Protein AF-A0A932DKI5-F1 (afdb_monomer)

Sequence (90 aa):
MKRATLIAAGLLLSALLVAAWNESRKPRPVVHVPTLSGRPEYCLTCHADVPQISAAHPTGTVGCVSCHGGQPLALDADLAHSTMRGGRNP

Secondary structure (DSSP, 8-state):
-HHHHHHHHHHHHHHHHHHHHHHHTSPPP--B--TTT---B-GGGT-TTPPPSBTTB-TTTS-HHHHH-S-TT--SHHHHHTT-SSTT--

Foldseek 3Di:
DVVVVVVVVVVVVVVVVVVVVVVVPQFDFDWAQAQQVRDTFRPCSPPVPDDAPDPVGGCNHHPPCNPFNADRPDSPPCRRNVRGDPPPDD

pLDDT: mean 92.15, std 9.72, range [41.19, 98.38]

Mean predicted aligned error: 4.98 Å

Radius of gyration: 19.89 Å; Cα contacts (8 Å, |Δi|>4): 99; chains: 1; bounding box: 52×50×22 Å

Structure (mmCIF, N/CA/C/O backbone):
data_AF-A0A932DKI5-F1
#
_entry.id   AF-A0A932DKI5-F1
#
loop_
_atom_site.group_PDB
_atom_site.id
_atom_site.type_symbol
_atom_site.label_atom_id
_atom_site.label_alt_id
_atom_site.label_comp_id
_atom_site.label_asym_id
_atom_si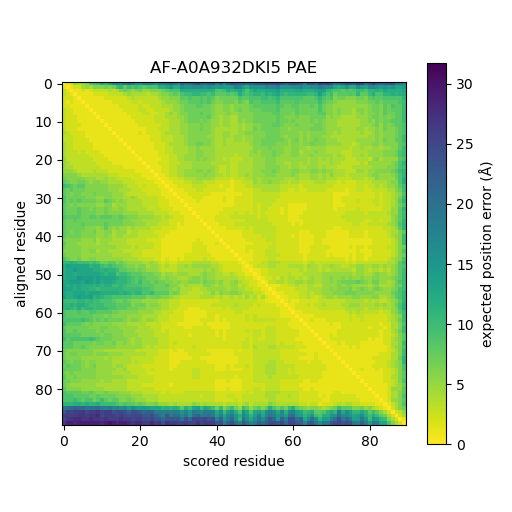te.label_entity_id
_atom_site.label_seq_id
_atom_site.pdbx_PDB_ins_code
_atom_site.Cartn_x
_atom_site.Cartn_y
_atom_site.Cartn_z
_atom_site.occupancy
_atom_site.B_iso_or_equiv
_atom_site.auth_seq_id
_atom_site.auth_comp_id
_atom_site.auth_asym_id
_atom_site.auth_atom_id
_atom_site.pdbx_PDB_model_num
ATOM 1 N N . MET A 1 1 ? 34.442 -34.748 -9.755 1.00 70.94 1 MET A N 1
ATOM 2 C CA . MET A 1 1 ? 33.228 -34.880 -8.913 1.00 70.94 1 MET A CA 1
ATOM 3 C C . MET A 1 1 ? 33.212 -33.886 -7.749 1.00 70.94 1 MET A C 1
ATOM 5 O O . MET A 1 1 ? 32.382 -32.993 -7.786 1.00 70.94 1 MET A O 1
ATOM 9 N N . LYS A 1 2 ? 34.168 -33.921 -6.802 1.00 86.69 2 LYS A N 1
ATOM 10 C CA . LYS A 1 2 ? 34.192 -33.014 -5.625 1.00 86.69 2 LYS A CA 1
ATOM 11 C C . LYS A 1 2 ? 34.221 -31.503 -5.943 1.00 86.69 2 LYS A C 1
ATOM 13 O O . LYS A 1 2 ? 33.616 -30.711 -5.237 1.00 86.69 2 LYS A O 1
ATOM 18 N N . ARG A 1 3 ? 34.910 -31.085 -7.014 1.00 90.62 3 ARG A N 1
ATOM 19 C CA . ARG A 1 3 ? 34.959 -29.665 -7.426 1.00 90.62 3 ARG A CA 1
ATOM 20 C C . ARG A 1 3 ? 33.610 -29.158 -7.947 1.00 90.62 3 ARG A C 1
ATOM 22 O O . ARG A 1 3 ? 33.185 -28.077 -7.572 1.00 90.62 3 ARG A O 1
ATOM 29 N N . ALA A 1 4 ? 32.921 -29.962 -8.755 1.00 94.25 4 ALA A N 1
ATOM 30 C CA . ALA A 1 4 ? 31.611 -29.607 -9.298 1.00 94.25 4 ALA A CA 1
ATOM 31 C C . ALA A 1 4 ? 30.548 -29.501 -8.193 1.00 94.25 4 ALA A C 1
ATOM 33 O O . ALA A 1 4 ? 29.754 -28.568 -8.198 1.00 94.25 4 ALA A O 1
ATOM 34 N N . THR A 1 5 ? 30.586 -30.399 -7.203 1.00 95.44 5 THR A N 1
ATOM 35 C CA . THR A 1 5 ? 29.682 -30.333 -6.045 1.00 95.44 5 THR A CA 1
ATOM 36 C C . THR A 1 5 ? 29.928 -29.092 -5.187 1.00 95.44 5 THR A C 1
ATOM 38 O O . THR A 1 5 ? 28.967 -28.482 -4.736 1.00 95.44 5 THR A O 1
ATOM 41 N N . LEU A 1 6 ? 31.188 -28.674 -5.001 1.00 96.88 6 LEU A N 1
ATOM 42 C CA . LEU A 1 6 ? 31.508 -27.437 -4.275 1.00 96.88 6 LEU A CA 1
ATOM 43 C C . LEU A 1 6 ? 31.012 -26.188 -5.017 1.00 96.88 6 LEU A C 1
ATOM 45 O O . LEU A 1 6 ? 30.457 -25.293 -4.388 1.00 96.88 6 LEU A O 1
ATOM 49 N N . ILE A 1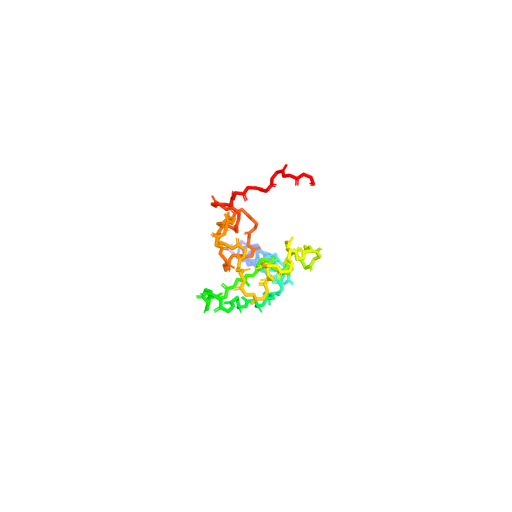 7 ? 31.162 -26.145 -6.345 1.00 97.62 7 ILE A N 1
ATOM 50 C CA . ILE A 1 7 ? 30.656 -25.034 -7.166 1.00 97.62 7 ILE A CA 1
ATOM 51 C C . ILE A 1 7 ? 29.127 -24.966 -7.088 1.00 97.62 7 ILE A C 1
ATOM 53 O O . ILE A 1 7 ? 28.578 -23.899 -6.827 1.00 97.62 7 ILE A O 1
ATOM 57 N N . ALA A 1 8 ? 28.436 -26.097 -7.255 1.00 97.69 8 ALA A N 1
ATOM 58 C CA . ALA A 1 8 ? 26.978 -26.149 -7.174 1.00 97.69 8 ALA A CA 1
ATOM 59 C C . ALA A 1 8 ? 26.458 -25.721 -5.789 1.00 97.69 8 ALA A C 1
ATOM 61 O O . ALA A 1 8 ? 25.520 -24.933 -5.706 1.00 97.69 8 ALA A O 1
ATOM 62 N N . ALA A 1 9 ? 27.098 -26.181 -4.708 1.00 97.56 9 ALA A N 1
ATOM 63 C CA . ALA A 1 9 ? 26.751 -25.772 -3.348 1.00 97.56 9 ALA A CA 1
ATOM 64 C C . ALA A 1 9 ? 26.978 -24.268 -3.121 1.00 97.56 9 ALA A C 1
ATOM 66 O O . ALA A 1 9 ? 26.137 -23.607 -2.518 1.00 97.56 9 ALA A O 1
ATOM 67 N N . GLY A 1 10 ? 28.079 -23.717 -3.644 1.00 98.19 10 GLY A N 1
ATOM 68 C CA . GLY A 1 10 ? 28.361 -22.284 -3.585 1.00 98.19 10 GLY A CA 1
ATOM 69 C C . GLY A 1 10 ? 27.314 -21.440 -4.317 1.00 98.19 10 GLY A C 1
ATOM 70 O O . GLY A 1 10 ? 26.854 -20.442 -3.769 1.00 98.19 10 GLY A O 1
ATOM 71 N N . LEU A 1 11 ? 26.893 -21.862 -5.516 1.00 98.38 11 LEU A N 1
ATOM 72 C CA . LEU A 1 11 ? 25.837 -21.192 -6.289 1.00 98.38 11 LEU A CA 1
ATOM 73 C C . LEU A 1 11 ? 24.469 -21.271 -5.605 1.00 98.38 11 LEU A C 1
ATOM 75 O O . LEU A 1 11 ? 23.719 -20.299 -5.602 1.00 98.38 11 LEU A O 1
ATOM 79 N N . LEU A 1 12 ? 24.140 -22.417 -5.006 1.00 98.19 12 LEU A N 1
ATOM 80 C CA . LEU A 1 12 ? 22.902 -22.555 -4.248 1.00 98.19 12 LEU A CA 1
ATOM 81 C C . LEU A 1 12 ? 22.912 -21.640 -3.016 1.00 98.19 12 LEU A C 1
ATOM 83 O O . LEU A 1 12 ? 21.935 -20.939 -2.766 1.00 98.19 12 LEU A O 1
ATOM 87 N N . LEU A 1 13 ? 24.022 -21.605 -2.272 1.00 98.31 13 LEU A N 1
ATOM 88 C CA . LEU A 1 13 ? 24.156 -20.741 -1.102 1.00 98.31 13 LEU A CA 1
ATOM 89 C C . LEU A 1 13 ? 24.052 -19.260 -1.482 1.00 98.31 13 LEU A C 1
ATOM 91 O O . LEU A 1 13 ? 23.341 -18.514 -0.814 1.00 98.31 13 LEU A O 1
ATOM 95 N N . SER A 1 14 ? 24.715 -18.829 -2.559 1.00 98.25 14 SER A N 1
ATOM 96 C CA . SER A 1 14 ? 24.623 -17.439 -3.010 1.00 98.25 14 SER A CA 1
ATOM 97 C C . SER A 1 14 ? 23.202 -17.073 -3.444 1.00 98.25 14 SER A C 1
ATOM 99 O O . SER A 1 14 ? 22.714 -16.014 -3.055 1.00 98.25 14 SER A O 1
ATOM 101 N N . ALA A 1 15 ? 22.500 -17.958 -4.158 1.00 98.38 15 ALA A N 1
ATOM 102 C CA . ALA A 1 15 ? 21.101 -17.751 -4.526 1.00 98.38 15 ALA A CA 1
ATOM 103 C C . ALA A 1 15 ? 20.189 -17.612 -3.293 1.00 98.38 15 ALA A C 1
ATOM 105 O O . ALA A 1 15 ? 19.351 -16.712 -3.248 1.00 98.38 15 ALA A O 1
ATOM 106 N N . LEU A 1 16 ? 20.385 -18.449 -2.268 1.00 98.38 16 LEU A N 1
ATOM 107 C CA . LEU A 1 16 ? 19.634 -18.362 -1.011 1.00 98.38 16 LEU A CA 1
ATOM 108 C C . LEU A 1 16 ? 19.919 -17.060 -0.255 1.00 98.38 16 LEU A C 1
ATOM 110 O O . LEU A 1 16 ? 18.988 -16.443 0.258 1.00 98.38 16 LEU A O 1
ATOM 114 N N . LEU A 1 17 ? 21.176 -16.610 -0.214 1.00 98.31 17 LEU A N 1
ATOM 115 C CA . LEU A 1 17 ? 21.543 -15.339 0.416 1.00 98.31 17 LEU A CA 1
ATOM 116 C C . LEU A 1 17 ? 20.919 -14.142 -0.311 1.00 98.31 17 LEU A C 1
ATOM 118 O O . LEU A 1 17 ? 20.406 -13.238 0.345 1.00 98.31 17 LEU A O 1
ATOM 122 N N . VAL A 1 18 ? 20.907 -14.147 -1.648 1.00 98.06 18 VAL A N 1
ATOM 123 C CA . VAL A 1 18 ? 20.241 -13.106 -2.449 1.00 98.06 18 VAL A CA 1
ATOM 124 C C . VAL A 1 18 ? 18.731 -13.111 -2.203 1.00 98.06 18 VAL A C 1
ATOM 126 O O . VAL A 1 18 ? 18.141 -12.050 -2.004 1.00 98.06 18 VAL A O 1
ATOM 129 N N . ALA A 1 19 ? 18.102 -14.286 -2.159 1.00 96.75 19 ALA A N 1
ATOM 130 C CA . ALA A 1 19 ? 16.678 -14.401 -1.858 1.00 96.75 19 ALA A CA 1
ATOM 131 C C . ALA A 1 19 ? 16.350 -13.889 -0.445 1.00 96.75 19 ALA A C 1
ATOM 133 O O . ALA A 1 19 ? 15.428 -13.092 -0.283 1.00 96.75 19 ALA A O 1
ATOM 134 N N . ALA A 1 20 ? 17.137 -14.277 0.563 1.00 97.00 20 ALA A N 1
ATOM 135 C CA . ALA A 1 20 ? 16.970 -13.815 1.939 1.00 97.00 20 ALA A CA 1
ATOM 136 C C . ALA A 1 20 ? 17.160 -12.296 2.062 1.00 97.00 20 ALA A C 1
ATOM 138 O O . ALA A 1 20 ? 16.385 -11.619 2.737 1.00 97.00 20 ALA A O 1
ATOM 139 N N . TRP A 1 21 ? 18.156 -11.745 1.366 1.00 96.88 21 TRP A N 1
ATOM 140 C CA . TRP A 1 21 ? 18.385 -10.305 1.301 1.00 96.88 21 TRP A CA 1
ATOM 141 C C . TRP A 1 21 ? 17.196 -9.566 0.683 1.00 96.88 21 TRP A C 1
ATOM 143 O O . TRP A 1 21 ? 16.728 -8.579 1.250 1.00 96.88 21 TRP A O 1
ATOM 153 N N . ASN A 1 22 ? 16.661 -10.060 -0.435 1.00 93.75 22 ASN A N 1
ATOM 154 C CA . ASN A 1 22 ? 15.487 -9.467 -1.073 1.00 93.75 22 ASN A CA 1
ATOM 155 C C . ASN A 1 22 ? 14.245 -9.537 -0.176 1.00 93.75 22 ASN A C 1
ATOM 157 O O . ASN A 1 22 ? 13.529 -8.545 -0.063 1.00 93.75 22 ASN A O 1
ATOM 161 N N . GLU A 1 23 ? 14.012 -10.664 0.501 1.00 92.31 23 GLU A N 1
ATOM 162 C CA . GLU A 1 23 ? 12.901 -10.806 1.448 1.00 92.31 23 GLU A CA 1
ATOM 163 C C . GLU A 1 23 ? 13.028 -9.815 2.611 1.00 92.31 23 GLU A C 1
ATOM 165 O O . GLU A 1 23 ? 12.060 -9.150 2.968 1.00 92.31 23 GLU A O 1
ATOM 170 N N . SER A 1 24 ? 14.242 -9.645 3.149 1.00 93.81 24 SER A N 1
ATOM 171 C CA . SER A 1 24 ? 14.508 -8.746 4.280 1.00 93.81 24 SER A CA 1
ATOM 172 C C . SER A 1 24 ? 14.251 -7.265 3.977 1.00 93.81 24 SER A C 1
ATOM 174 O O . SER A 1 24 ? 14.079 -6.468 4.897 1.00 93.81 24 SER A O 1
ATOM 176 N N . ARG A 1 25 ? 14.217 -6.893 2.692 1.00 92.06 25 ARG A N 1
ATOM 177 C CA . ARG A 1 25 ? 13.942 -5.529 2.225 1.00 92.06 25 ARG A CA 1
ATOM 178 C C . ARG A 1 25 ? 12.466 -5.259 1.953 1.00 92.06 25 ARG A C 1
ATOM 180 O O . ARG A 1 25 ? 12.122 -4.110 1.678 1.00 92.06 25 ARG A O 1
ATOM 187 N N . LYS A 1 26 ? 11.599 -6.277 1.983 1.00 91.06 26 LYS A N 1
ATOM 188 C CA . LYS A 1 26 ? 10.168 -6.064 1.755 1.00 91.06 26 LYS A CA 1
ATOM 189 C C . LYS A 1 26 ? 9.580 -5.193 2.868 1.00 91.06 26 LYS A C 1
ATOM 191 O O . LYS A 1 26 ? 9.939 -5.366 4.036 1.00 91.06 26 LYS A O 1
ATOM 196 N N . PRO A 1 27 ? 8.676 -4.260 2.533 1.00 94.12 27 PRO A N 1
ATOM 197 C CA . PRO A 1 27 ? 8.080 -3.398 3.534 1.00 94.12 27 PRO A CA 1
ATOM 198 C C . PRO A 1 27 ? 7.197 -4.215 4.482 1.00 94.12 27 PRO A C 1
ATOM 200 O O . PRO A 1 27 ? 6.577 -5.207 4.095 1.00 94.12 27 PRO A O 1
ATOM 203 N N . ARG A 1 28 ? 7.135 -3.797 5.748 1.00 95.00 28 ARG A N 1
ATOM 204 C CA . ARG A 1 28 ? 6.228 -4.415 6.719 1.00 95.00 28 ARG A CA 1
ATOM 205 C C . ARG A 1 28 ? 4.811 -3.890 6.470 1.00 95.00 28 ARG A C 1
ATOM 207 O O . ARG A 1 28 ? 4.656 -2.672 6.426 1.00 95.00 28 ARG A O 1
ATOM 214 N N . PRO A 1 29 ? 3.795 -4.762 6.345 1.00 96.62 29 PRO A N 1
ATOM 215 C CA . PRO A 1 29 ? 2.436 -4.312 6.089 1.00 96.62 29 PRO A CA 1
ATOM 216 C C . PRO A 1 29 ? 1.930 -3.380 7.194 1.00 96.62 29 PRO A C 1
ATOM 218 O O . PRO A 1 29 ? 1.966 -3.732 8.377 1.00 96.62 29 PRO A O 1
ATOM 221 N N . VAL A 1 30 ? 1.410 -2.222 6.797 1.00 96.38 30 VAL A N 1
ATOM 222 C CA . VAL A 1 30 ? 0.569 -1.375 7.646 1.00 96.38 30 VAL A CA 1
ATOM 223 C C . VAL A 1 30 ? -0.873 -1.797 7.402 1.00 96.38 30 VAL A C 1
ATOM 225 O O . VAL A 1 30 ? -1.428 -1.553 6.332 1.00 96.38 30 VAL A O 1
ATOM 228 N N . VAL A 1 31 ? -1.460 -2.482 8.383 1.00 96.88 31 VAL A N 1
ATOM 229 C CA . VAL A 1 31 ? -2.831 -2.987 8.282 1.00 96.88 31 VAL A CA 1
ATOM 230 C C . VAL A 1 31 ? -3.804 -1.841 8.522 1.00 96.88 31 VAL A C 1
ATOM 232 O O . VAL A 1 31 ? -3.896 -1.322 9.633 1.00 96.88 31 VAL A O 1
ATOM 235 N N . HIS A 1 32 ? -4.562 -1.486 7.490 1.00 94.94 32 HIS A N 1
ATOM 236 C CA . HIS A 1 32 ? -5.666 -0.540 7.579 1.00 94.94 32 HIS A CA 1
ATOM 237 C C . HIS A 1 32 ? -6.989 -1.265 7.351 1.00 94.94 32 HIS A C 1
ATOM 239 O O . HIS A 1 32 ? -7.107 -2.013 6.385 1.00 94.94 32 HIS A O 1
ATOM 245 N N . VAL A 1 33 ? -7.985 -1.074 8.220 1.00 97.56 33 VAL A N 1
ATOM 246 C CA . VAL A 1 33 ? -9.302 -1.725 8.089 1.00 97.56 33 VAL A CA 1
ATOM 247 C C . VAL A 1 33 ? -10.391 -0.651 8.044 1.00 97.56 33 VAL A C 1
ATOM 249 O O . VAL A 1 33 ? -10.854 -0.210 9.098 1.00 97.56 33 VAL A O 1
ATOM 252 N N . PRO A 1 34 ? -10.810 -0.211 6.845 1.00 95.75 34 PRO A N 1
ATOM 253 C CA . PRO A 1 34 ? -11.872 0.773 6.696 1.00 95.75 34 PRO A CA 1
ATOM 254 C C . PRO A 1 34 ? -13.192 0.257 7.270 1.00 95.75 34 PRO A C 1
ATOM 256 O O . PRO A 1 34 ? -13.615 -0.861 6.966 1.00 95.75 34 PRO A O 1
ATOM 259 N N . THR A 1 35 ? -13.880 1.079 8.066 1.00 96.94 35 THR A N 1
ATOM 260 C CA . THR A 1 35 ? -15.121 0.664 8.746 1.00 96.94 35 THR A CA 1
ATOM 261 C C . THR A 1 35 ? -16.221 0.221 7.776 1.00 96.94 35 THR A C 1
ATOM 263 O O . THR A 1 35 ? -16.961 -0.705 8.089 1.00 96.94 35 THR A O 1
ATOM 266 N N . LEU A 1 36 ? -16.334 0.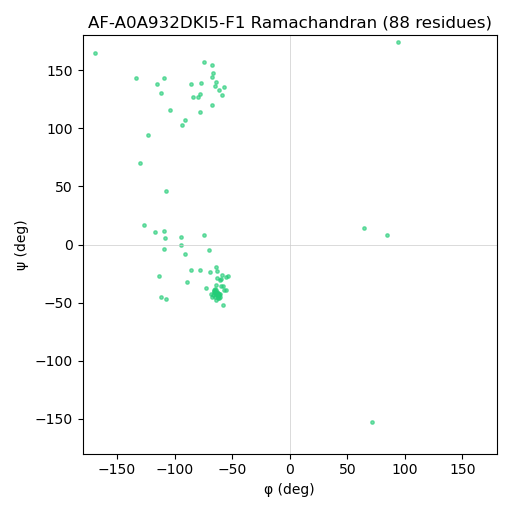854 6.600 1.00 94.88 36 LEU A N 1
ATOM 267 C CA . LEU A 1 36 ? -17.395 0.550 5.635 1.00 94.88 36 LEU A CA 1
ATOM 268 C C . LEU A 1 36 ? -17.185 -0.802 4.938 1.00 94.88 36 LEU A C 1
ATOM 270 O O . LEU A 1 36 ? -18.155 -1.505 4.670 1.00 94.88 36 LEU A O 1
ATOM 274 N N . SER A 1 37 ? -15.937 -1.164 4.624 1.00 95.88 37 SER A N 1
ATOM 275 C CA . SER A 1 37 ? -15.639 -2.426 3.939 1.00 95.88 37 SER A CA 1
ATOM 276 C C . SER A 1 37 ? -15.418 -3.582 4.913 1.00 95.88 37 SER A C 1
ATOM 278 O O . SER A 1 37 ? -15.701 -4.727 4.564 1.00 95.88 37 SER A O 1
ATOM 280 N N . GLY A 1 38 ? -14.877 -3.308 6.106 1.00 97.25 38 GLY A N 1
ATOM 281 C CA . GLY A 1 38 ? 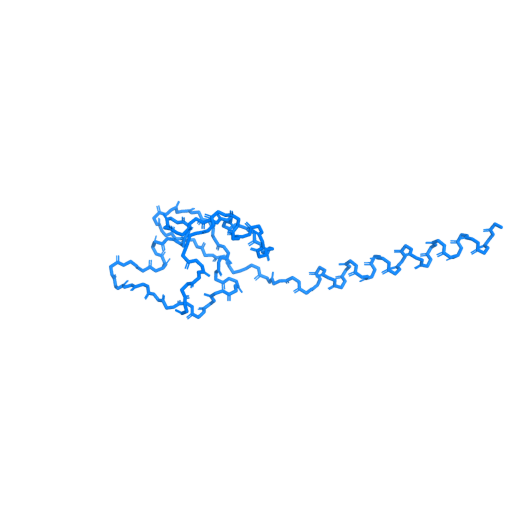-14.473 -4.323 7.081 1.00 97.25 38 GLY A CA 1
ATOM 282 C C . GLY A 1 38 ? -13.335 -5.230 6.596 1.00 97.25 38 GLY A C 1
ATOM 283 O O . GLY A 1 38 ? -13.109 -6.293 7.173 1.00 97.25 38 GLY A O 1
ATOM 284 N N . ARG A 1 39 ? -12.635 -4.855 5.517 1.00 97.31 39 ARG A N 1
ATOM 285 C CA . ARG A 1 39 ? -11.585 -5.668 4.884 1.00 97.31 39 ARG A CA 1
ATOM 286 C C . ARG A 1 39 ? -10.230 -4.972 4.999 1.00 97.31 39 ARG A C 1
ATOM 288 O O . ARG A 1 39 ? -10.178 -3.763 4.795 1.00 97.31 39 ARG A O 1
ATOM 295 N N . PRO A 1 40 ? -9.145 -5.706 5.300 1.00 97.75 40 PRO A N 1
ATOM 296 C CA . PRO A 1 40 ? -7.819 -5.116 5.392 1.00 97.75 40 PRO A CA 1
ATOM 297 C C . PRO A 1 40 ? -7.310 -4.629 4.032 1.00 97.75 40 PRO A C 1
ATOM 299 O O . PRO A 1 40 ? -7.526 -5.275 3.006 1.00 97.75 40 PRO A O 1
ATOM 302 N N . GLU A 1 41 ? -6.588 -3.515 4.060 1.00 97.62 41 GLU A N 1
ATOM 303 C CA . GLU A 1 41 ? -5.857 -2.922 2.944 1.00 97.62 41 GLU A CA 1
ATOM 304 C C . GLU A 1 41 ? -4.444 -2.541 3.414 1.00 97.62 41 GLU A C 1
ATOM 306 O O . GLU A 1 41 ? -4.255 -2.100 4.551 1.00 97.62 41 GLU A O 1
ATOM 311 N N . TYR A 1 42 ? -3.446 -2.701 2.542 1.00 97.56 42 TYR A N 1
ATOM 312 C CA . TYR A 1 42 ? -2.035 -2.397 2.816 1.00 97.56 42 TYR A CA 1
ATOM 313 C C . TYR A 1 42 ? -1.528 -1.165 2.067 1.00 97.56 42 TYR A C 1
ATOM 315 O O . TYR A 1 42 ? -0.328 -0.903 2.065 1.00 97.56 42 TYR A O 1
ATOM 323 N N . CYS A 1 43 ? -2.419 -0.375 1.465 1.00 95.19 43 CYS A N 1
ATOM 324 C CA . CYS A 1 43 ? -2.068 0.801 0.665 1.00 95.19 43 CYS A CA 1
ATOM 325 C C . CYS A 1 43 ? -1.199 1.804 1.449 1.00 95.19 43 CYS A C 1
ATOM 327 O O . CYS A 1 43 ? -0.213 2.325 0.927 1.00 95.19 43 CYS A O 1
ATOM 329 N N . LEU A 1 44 ? -1.500 1.998 2.739 1.00 94.81 44 LEU A N 1
ATOM 330 C CA . LEU A 1 44 ? -0.758 2.898 3.633 1.00 94.81 44 LEU A CA 1
ATOM 331 C C . LEU A 1 44 ? 0.652 2.397 3.991 1.00 94.81 44 LEU A C 1
ATOM 333 O O . LEU A 1 44 ? 1.409 3.123 4.626 1.00 94.81 44 LEU A O 1
ATOM 337 N N . THR A 1 45 ? 1.035 1.192 3.558 1.00 96.69 45 THR A N 1
ATOM 338 C CA . THR A 1 45 ? 2.414 0.695 3.688 1.00 96.69 45 THR A CA 1
ATOM 339 C C . THR A 1 45 ? 3.394 1.544 2.877 1.00 96.69 45 THR A C 1
ATOM 341 O O . THR A 1 45 ? 4.524 1.755 3.310 1.00 96.69 45 THR A O 1
ATOM 344 N N . CYS A 1 46 ? 2.963 2.045 1.714 1.00 94.88 46 CYS A N 1
ATOM 345 C CA . CYS A 1 46 ? 3.764 2.920 0.852 1.00 94.88 46 CYS A CA 1
ATOM 346 C C . CYS A 1 46 ? 3.191 4.342 0.758 1.00 94.88 46 CYS A C 1
ATOM 348 O O . CYS A 1 46 ? 3.942 5.287 0.546 1.00 94.88 46 CYS A O 1
ATOM 350 N N . HIS A 1 47 ? 1.878 4.507 0.942 1.00 93.50 47 HIS A N 1
ATOM 351 C CA . HIS A 1 47 ? 1.162 5.776 0.785 1.00 93.50 47 HIS A CA 1
ATOM 352 C C . HIS A 1 47 ? 0.731 6.385 2.128 1.00 93.50 47 HIS A C 1
ATOM 354 O O . HIS A 1 47 ? -0.414 6.804 2.286 1.00 93.50 47 HIS A O 1
ATOM 360 N N . ALA A 1 48 ? 1.635 6.416 3.110 1.00 91.00 48 ALA A N 1
ATOM 361 C CA . ALA A 1 48 ? 1.339 6.920 4.456 1.00 91.00 48 ALA A CA 1
ATOM 362 C C . ALA A 1 48 ? 0.973 8.417 4.481 1.00 91.00 48 ALA A C 1
ATOM 364 O O . ALA A 1 48 ? 0.186 8.840 5.325 1.00 91.00 48 ALA A O 1
ATOM 365 N N . ASP A 1 49 ? 1.499 9.191 3.529 1.00 89.50 49 ASP A N 1
ATOM 366 C CA . ASP A 1 49 ? 1.330 10.647 3.466 1.00 89.50 49 ASP A CA 1
ATOM 367 C C . ASP A 1 49 ? 0.163 11.092 2.570 1.00 89.50 49 ASP A C 1
ATOM 369 O O . ASP A 1 49 ? -0.012 12.286 2.324 1.00 89.50 49 ASP A O 1
ATOM 373 N N . VAL A 1 50 ? -0.643 10.155 2.052 1.00 87.25 50 VAL A N 1
ATOM 374 C CA . VAL A 1 50 ? -1.814 10.522 1.246 1.00 87.25 50 VAL A CA 1
ATOM 375 C C . VAL A 1 50 ? -2.842 11.208 2.150 1.00 87.25 50 VAL A C 1
ATOM 377 O O . VAL A 1 50 ? -3.316 10.598 3.115 1.00 87.25 50 VAL A O 1
ATOM 380 N N . PRO A 1 51 ? -3.215 12.467 1.856 1.00 84.56 51 PRO A N 1
ATOM 381 C CA . PRO A 1 51 ? -4.156 13.194 2.685 1.00 84.56 51 PRO A CA 1
ATOM 382 C C . PRO A 1 51 ? -5.546 12.564 2.608 1.00 84.56 51 PRO A C 1
ATOM 384 O O . PRO A 1 51 ? -5.939 11.945 1.616 1.00 84.56 51 PRO A O 1
ATOM 387 N N . GLN A 1 52 ? -6.330 12.777 3.661 1.00 85.31 52 GLN A N 1
ATOM 388 C CA . GLN A 1 52 ? -7.748 12.454 3.634 1.00 85.31 52 GLN A CA 1
ATOM 389 C C . GLN A 1 52 ? -8.439 13.188 2.476 1.00 85.31 52 GLN A C 1
ATOM 391 O O . GLN A 1 52 ? -8.248 14.386 2.289 1.00 85.31 52 GLN A O 1
ATOM 396 N N . ILE A 1 53 ? -9.300 12.469 1.750 1.00 82.50 53 ILE A N 1
ATOM 397 C CA . ILE A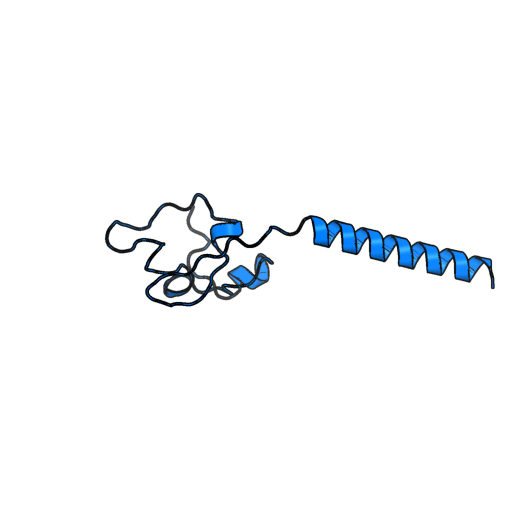 1 53 ? -10.032 12.988 0.586 1.00 82.50 53 ILE A CA 1
ATOM 398 C C . ILE A 1 53 ? -10.878 14.211 0.969 1.00 82.50 53 ILE A C 1
ATOM 400 O O . ILE A 1 53 ? -10.849 15.242 0.307 1.00 82.50 53 ILE A O 1
ATOM 404 N N . SER A 1 54 ? -11.691 14.068 2.020 1.00 87.88 54 SER A N 1
ATOM 405 C CA . SER A 1 54 ? -12.554 15.122 2.570 1.00 87.88 54 SER A CA 1
ATOM 406 C C . SER A 1 54 ? -13.128 14.689 3.918 1.00 87.88 54 SER A C 1
ATOM 408 O O . SER A 1 54 ? -13.166 13.493 4.212 1.00 87.88 54 SER A O 1
ATOM 410 N N . ALA A 1 55 ? -13.668 15.626 4.703 1.00 89.62 55 ALA A N 1
ATOM 411 C CA . ALA A 1 55 ? -14.384 15.316 5.947 1.00 89.62 55 ALA A CA 1
ATOM 412 C C . ALA A 1 55 ? -15.556 14.330 5.749 1.00 89.62 55 ALA A C 1
ATOM 414 O O . ALA A 1 55 ? -15.866 13.562 6.652 1.00 89.62 55 ALA A O 1
ATOM 415 N N . ALA A 1 56 ? -16.167 14.314 4.558 1.00 88.19 56 ALA A N 1
ATOM 416 C CA . ALA A 1 56 ? -17.251 13.395 4.210 1.00 88.19 56 ALA A CA 1
ATOM 417 C C . ALA A 1 56 ? -16.772 11.968 3.874 1.00 88.19 56 ALA A C 1
ATOM 419 O O . ALA A 1 56 ? -17.551 11.026 3.972 1.00 88.19 56 ALA A O 1
ATOM 420 N N . HIS A 1 57 ? -15.501 11.795 3.496 1.00 89.12 57 HIS A N 1
ATOM 421 C CA . HIS A 1 57 ? -14.913 10.501 3.132 1.00 89.12 57 HIS A CA 1
ATOM 422 C C . HIS A 1 57 ? -13.591 10.284 3.885 1.00 89.12 57 HIS A C 1
ATOM 424 O O . HIS A 1 57 ? -12.513 10.360 3.285 1.00 89.12 57 HIS A O 1
ATOM 430 N N . PRO A 1 58 ? -13.641 10.065 5.211 1.00 91.81 58 PRO A N 1
ATOM 431 C CA . PRO A 1 58 ? -12.447 9.755 5.982 1.00 91.81 58 PRO A CA 1
ATOM 432 C C . PRO A 1 58 ? -11.863 8.412 5.548 1.00 91.81 58 PRO A C 1
ATOM 434 O O . PRO A 1 58 ? -12.592 7.429 5.408 1.00 91.81 58 PRO A O 1
ATOM 437 N N . THR A 1 59 ? -10.540 8.355 5.390 1.00 88.44 59 THR A N 1
ATOM 438 C CA . THR A 1 59 ? -9.804 7.140 4.991 1.00 88.44 59 THR A CA 1
ATOM 439 C C . THR A 1 59 ? -10.008 5.996 5.985 1.00 88.44 59 THR A C 1
ATOM 441 O O . THR A 1 59 ? -10.045 4.835 5.592 1.00 88.44 59 THR A O 1
ATOM 444 N N . GLY A 1 60 ? -10.231 6.309 7.268 1.00 91.50 60 GLY A N 1
ATOM 445 C CA . GLY A 1 60 ? -10.618 5.346 8.309 1.00 91.50 60 GLY A CA 1
ATOM 446 C C . GLY A 1 60 ? -11.966 4.656 8.091 1.00 91.50 60 GLY A C 1
ATOM 447 O O . GLY A 1 60 ? -12.185 3.561 8.602 1.00 91.50 60 GLY A O 1
ATOM 448 N N . THR A 1 61 ? -12.867 5.256 7.317 1.00 94.62 61 THR A N 1
ATOM 449 C CA . THR A 1 61 ? -14.201 4.703 7.054 1.00 94.62 61 THR A CA 1
ATOM 450 C C . THR A 1 61 ? -14.306 4.175 5.632 1.00 94.62 61 THR A C 1
ATOM 452 O O . THR A 1 61 ? -14.779 3.057 5.441 1.00 94.62 61 THR A O 1
ATOM 455 N N . VAL A 1 62 ? -13.845 4.947 4.646 1.00 93.50 62 VAL A N 1
ATOM 456 C CA . VAL A 1 62 ? -13.903 4.608 3.220 1.00 93.50 62 VAL A CA 1
ATOM 457 C C . VAL A 1 62 ? -12.518 4.172 2.746 1.00 93.50 62 VAL A C 1
ATOM 459 O O . VAL A 1 62 ? -11.576 4.960 2.762 1.00 93.50 62 VAL A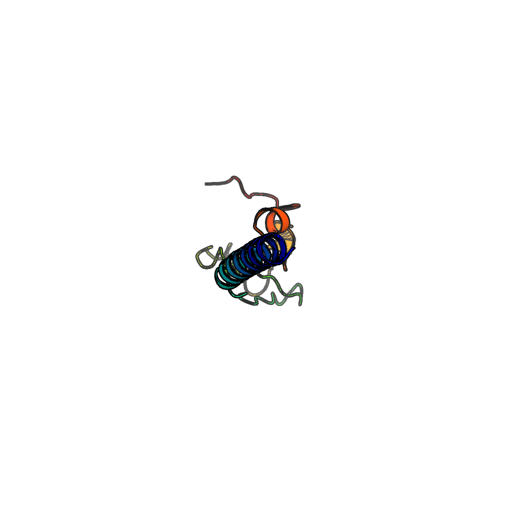 O 1
ATOM 462 N N . GLY A 1 63 ? -12.405 2.907 2.334 1.00 92.81 63 GLY A N 1
ATOM 463 C CA . GLY A 1 63 ? -11.149 2.304 1.881 1.00 92.81 63 GLY A CA 1
ATOM 464 C C . GLY A 1 63 ? -10.702 2.759 0.499 1.00 92.81 63 GLY A C 1
ATOM 465 O O . GLY A 1 63 ? -11.525 3.136 -0.339 1.00 92.81 63 GLY A O 1
ATOM 466 N N . CYS A 1 64 ? -9.402 2.649 0.233 1.00 93.38 64 CYS A N 1
ATOM 467 C CA . CYS A 1 64 ? -8.775 3.035 -1.027 1.00 93.38 64 CYS A CA 1
ATOM 468 C C . CYS A 1 64 ? -9.354 2.223 -2.194 1.00 93.38 64 CYS A C 1
ATOM 470 O O . CYS A 1 64 ? -9.733 2.781 -3.228 1.00 93.38 64 CYS A O 1
ATOM 472 N N . VAL A 1 65 ? -9.488 0.905 -2.006 1.00 95.25 65 VAL A N 1
ATOM 473 C CA . VAL A 1 65 ? -9.883 -0.036 -3.067 1.00 95.25 65 VAL A CA 1
ATOM 474 C C . VAL A 1 65 ? -11.339 0.149 -3.491 1.00 95.25 65 VAL A C 1
ATOM 476 O O . VAL A 1 65 ? -11.684 -0.147 -4.634 1.00 95.25 65 VAL A O 1
ATOM 479 N N . SER A 1 66 ? -12.184 0.712 -2.623 1.00 93.06 66 SER A N 1
ATOM 480 C CA . SER A 1 66 ? -13.605 0.952 -2.925 1.00 93.06 66 SER A CA 1
ATOM 481 C C . SER A 1 66 ? -13.802 1.892 -4.120 1.00 93.06 66 SER A C 1
ATOM 483 O O . SER A 1 66 ? -14.771 1.745 -4.861 1.00 93.06 66 SER A O 1
ATOM 485 N N . CYS A 1 67 ? -12.864 2.820 -4.334 1.00 91.44 67 CYS A N 1
ATOM 486 C CA . CYS A 1 67 ? -12.891 3.764 -5.454 1.00 91.44 67 CYS A CA 1
ATOM 487 C C . CYS A 1 67 ? -11.771 3.483 -6.461 1.00 91.44 67 CYS A C 1
ATOM 489 O O . CYS A 1 67 ? -11.997 3.472 -7.673 1.00 91.44 67 CYS A O 1
ATOM 491 N N . HIS A 1 68 ? -10.558 3.243 -5.963 1.00 92.56 68 HIS A N 1
ATOM 492 C CA . HIS A 1 68 ? -9.384 3.100 -6.809 1.00 92.56 68 HIS A CA 1
ATOM 493 C C . HIS A 1 68 ? -9.204 1.677 -7.334 1.00 92.56 68 HIS A C 1
ATOM 495 O O . HIS A 1 68 ? -8.600 1.524 -8.381 1.00 92.56 68 HIS A O 1
ATOM 501 N N . GLY A 1 69 ? -9.758 0.635 -6.715 1.00 94.62 69 GLY A N 1
ATOM 502 C CA .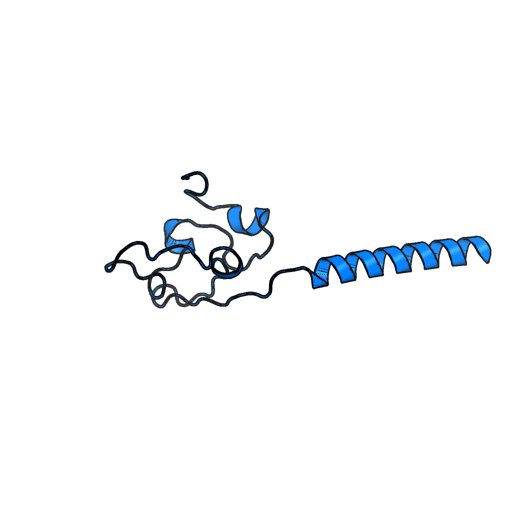 GLY A 1 69 ? -9.420 -0.747 -7.073 1.00 94.62 69 GLY A CA 1
ATOM 503 C C . GLY A 1 69 ? -8.002 -1.125 -6.625 1.00 94.62 69 GLY A C 1
ATOM 504 O O . GLY A 1 69 ? -7.492 -0.568 -5.656 1.00 94.62 69 GLY A O 1
ATOM 505 N N . GLY A 1 70 ? -7.368 -2.068 -7.321 1.00 95.62 70 GLY A N 1
ATOM 506 C CA . GLY A 1 70 ? -6.078 -2.641 -6.927 1.00 95.62 70 GLY A CA 1
ATOM 507 C C . GLY A 1 70 ? -6.211 -3.928 -6.106 1.00 95.62 70 GLY A C 1
ATOM 508 O O . GLY A 1 70 ? -7.313 -4.359 -5.759 1.00 95.62 70 GLY A O 1
ATOM 509 N N . GLN A 1 71 ? -5.076 -4.570 -5.820 1.00 97.50 71 GLN A N 1
ATOM 510 C CA . GLN A 1 71 ? -5.012 -5.747 -4.949 1.00 97.50 71 GLN A CA 1
ATOM 511 C C . GLN A 1 71 ? -4.698 -5.301 -3.508 1.00 97.50 71 GLN A C 1
ATOM 513 O O . GLN A 1 71 ? -3.535 -5.015 -3.219 1.00 97.50 71 GLN A O 1
ATOM 518 N N . PRO A 1 72 ? -5.685 -5.261 -2.587 1.00 96.81 72 PRO A N 1
ATOM 519 C CA . PRO A 1 72 ? -5.539 -4.644 -1.262 1.00 96.81 72 PRO A CA 1
ATOM 520 C C . PRO A 1 72 ? -4.424 -5.227 -0.393 1.00 96.81 72 PRO A C 1
ATOM 522 O O . PRO A 1 72 ? -3.931 -4.534 0.490 1.00 96.81 72 PRO A O 1
ATOM 525 N N . LEU A 1 73 ? -4.052 -6.492 -0.604 1.00 97.81 73 LEU A N 1
ATOM 526 C CA . LEU A 1 73 ? -3.106 -7.213 0.255 1.00 97.81 73 LEU A CA 1
ATOM 527 C C . LEU A 1 73 ? -1.739 -7.448 -0.396 1.00 97.81 73 LEU A C 1
ATOM 529 O O . LEU A 1 73 ? -0.899 -8.145 0.173 1.00 97.81 73 LEU A O 1
ATOM 533 N N . ALA A 1 74 ? -1.510 -6.898 -1.588 1.00 97.06 74 ALA A N 1
ATOM 534 C CA . ALA A 1 74 ? -0.226 -7.006 -2.262 1.00 97.06 74 ALA A CA 1
ATOM 535 C C . ALA A 1 74 ? 0.734 -5.907 -1.796 1.00 97.06 74 ALA A C 1
ATOM 537 O O . ALA A 1 74 ? 0.353 -4.749 -1.655 1.00 97.06 74 ALA A O 1
ATOM 538 N N . LEU A 1 75 ? 1.994 -6.291 -1.591 1.00 95.38 75 LEU A N 1
ATOM 539 C CA . LEU A 1 75 ? 3.116 -5.375 -1.345 1.00 95.38 75 LEU A CA 1
ATOM 540 C C . LEU A 1 75 ? 4.086 -5.300 -2.530 1.00 95.38 75 LEU A C 1
ATOM 542 O O . LEU A 1 75 ? 5.039 -4.527 -2.509 1.00 95.38 75 LEU A O 1
ATOM 546 N N . ASP A 1 76 ? 3.843 -6.113 -3.555 1.00 94.88 76 ASP A N 1
ATOM 547 C CA . ASP A 1 76 ? 4.435 -5.931 -4.871 1.00 94.88 76 ASP A CA 1
ATOM 548 C C . ASP A 1 76 ? 3.647 -4.846 -5.612 1.00 94.88 76 ASP A C 1
ATOM 550 O O . ASP A 1 76 ? 2.419 -4.926 -5.687 1.00 94.88 76 ASP A O 1
ATOM 554 N N . ALA A 1 77 ? 4.340 -3.825 -6.115 1.00 93.62 77 ALA A N 1
ATOM 555 C CA . ALA A 1 77 ? 3.699 -2.641 -6.681 1.00 93.62 77 ALA A CA 1
ATOM 556 C C . ALA A 1 77 ? 2.876 -2.964 -7.938 1.00 93.62 77 ALA A C 1
ATOM 558 O O . ALA A 1 77 ? 1.774 -2.437 -8.095 1.00 93.62 77 ALA A O 1
ATOM 559 N N . ASP A 1 78 ? 3.368 -3.851 -8.804 1.00 94.81 78 ASP A N 1
ATOM 560 C CA . ASP A 1 78 ? 2.669 -4.217 -10.037 1.00 94.81 78 ASP A CA 1
ATOM 561 C C . ASP A 1 78 ? 1.373 -4.968 -9.717 1.00 94.81 78 ASP A C 1
ATOM 563 O O . ASP A 1 78 ? 0.308 -4.658 -10.260 1.00 94.81 78 ASP A O 1
ATOM 567 N N . LEU A 1 79 ? 1.423 -5.907 -8.767 1.00 96.62 79 LEU A N 1
ATOM 568 C CA . LEU A 1 79 ? 0.230 -6.611 -8.311 1.00 96.62 79 LEU A CA 1
ATOM 569 C C . LEU A 1 79 ? -0.739 -5.680 -7.568 1.00 96.62 79 LEU A C 1
ATOM 571 O O . LEU A 1 79 ? -1.942 -5.709 -7.850 1.00 96.62 79 LEU A O 1
ATOM 575 N N . ALA A 1 80 ? -0.235 -4.842 -6.657 1.00 96.56 80 ALA A N 1
ATOM 576 C CA . ALA A 1 80 ? -1.034 -3.880 -5.898 1.00 96.56 80 ALA A CA 1
ATOM 577 C C . ALA A 1 80 ? -1.801 -2.932 -6.829 1.00 96.56 80 ALA A C 1
ATOM 579 O O . ALA A 1 80 ? -2.984 -2.671 -6.603 1.00 96.56 80 ALA A O 1
ATOM 580 N N . HIS A 1 81 ? -1.177 -2.502 -7.927 1.00 96.25 81 HIS A N 1
ATOM 581 C CA . HIS A 1 81 ? -1.766 -1.567 -8.885 1.00 96.25 81 HIS A CA 1
ATOM 582 C C . HIS A 1 81 ? -2.468 -2.224 -10.085 1.00 96.25 81 HIS A C 1
ATOM 584 O O . HIS A 1 81 ? -3.042 -1.513 -10.908 1.00 96.25 81 HIS A O 1
ATOM 590 N N . SER A 1 82 ? -2.493 -3.557 -10.178 1.00 95.31 82 SER A N 1
ATOM 591 C CA . SER A 1 82 ? -2.977 -4.312 -11.352 1.00 95.31 82 SER A CA 1
ATOM 592 C C . SER A 1 82 ? -4.392 -3.963 -11.841 1.00 95.31 82 SER A C 1
ATOM 594 O O . SER A 1 82 ? -4.692 -4.106 -13.024 1.00 95.31 82 SER A O 1
ATOM 596 N N . THR A 1 83 ? -5.270 -3.487 -10.954 1.00 94.56 83 THR A N 1
ATOM 597 C CA . THR A 1 83 ? -6.635 -3.032 -11.290 1.00 94.56 83 THR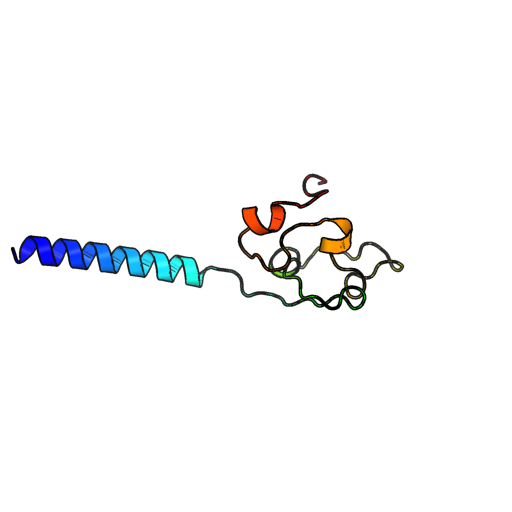 A CA 1
ATOM 598 C C . THR A 1 83 ? -6.923 -1.612 -10.796 1.00 94.56 83 THR A C 1
ATOM 600 O O . THR A 1 83 ? -8.084 -1.205 -10.697 1.00 94.56 83 THR A O 1
ATOM 603 N N . MET A 1 84 ? -5.870 -0.860 -10.462 1.00 94.44 84 MET A N 1
ATOM 604 C CA . MET A 1 84 ? -5.998 0.460 -9.862 1.00 94.44 84 MET A CA 1
ATOM 605 C C . MET A 1 84 ? -6.364 1.531 -10.900 1.00 94.44 84 MET A C 1
ATOM 607 O O . MET A 1 84 ? -5.826 1.583 -12.005 1.00 94.44 84 MET A O 1
ATOM 611 N N . ARG A 1 85 ? -7.263 2.436 -10.519 1.00 91.50 85 ARG A N 1
ATOM 612 C CA . ARG A 1 85 ? -7.714 3.611 -11.263 1.00 91.50 85 ARG A CA 1
ATOM 613 C C . ARG A 1 85 ? -7.174 4.874 -10.598 1.00 91.50 85 ARG A C 1
ATOM 615 O O . ARG A 1 85 ? -7.131 4.971 -9.376 1.00 91.50 85 ARG A O 1
ATOM 622 N N . GLY A 1 86 ? -6.806 5.869 -11.404 1.00 79.25 86 GLY A N 1
ATOM 623 C CA . GLY A 1 86 ? -6.389 7.188 -10.906 1.00 79.25 86 GLY A CA 1
ATOM 624 C C . GLY A 1 86 ? -4.918 7.318 -10.485 1.00 79.25 86 GLY A C 1
A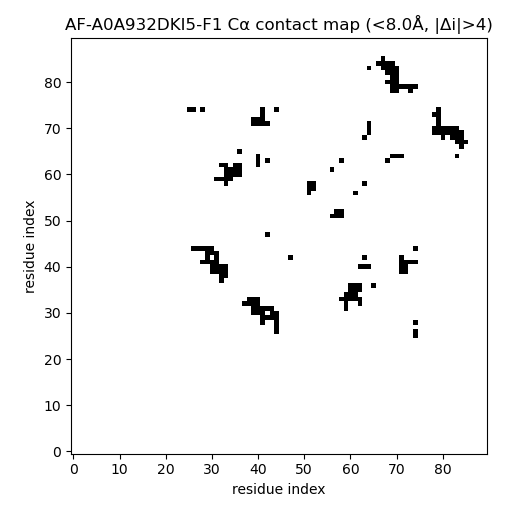TOM 625 O O . GLY A 1 86 ? -4.545 8.364 -9.978 1.00 79.25 86 GLY A O 1
ATOM 626 N N . GLY A 1 87 ? -4.061 6.321 -10.743 1.00 65.62 87 GLY A N 1
ATOM 627 C CA . GLY A 1 87 ? -2.634 6.332 -10.361 1.00 65.62 87 GLY A CA 1
ATOM 628 C C . GLY A 1 87 ? -1.694 7.225 -11.183 1.00 65.62 87 GLY A C 1
ATOM 629 O O . GLY A 1 87 ? -0.484 7.100 -11.048 1.00 65.62 87 GLY A O 1
ATOM 630 N N . ARG A 1 88 ? -2.218 8.072 -12.079 1.00 62.16 88 ARG A N 1
ATOM 631 C CA . ARG A 1 88 ? -1.421 8.971 -12.942 1.00 62.16 88 ARG A CA 1
ATOM 632 C C . ARG A 1 88 ? -1.686 10.458 -12.699 1.00 62.16 88 ARG A C 1
ATOM 634 O O . ARG A 1 88 ? -1.260 11.268 -13.516 1.00 62.16 88 ARG A O 1
ATOM 641 N N . ASN A 1 89 ? -2.399 10.824 -11.637 1.00 41.19 89 ASN A N 1
ATOM 642 C CA . ASN A 1 89 ? -2.552 12.239 -11.314 1.00 41.19 89 ASN A CA 1
ATOM 643 C C . ASN A 1 89 ? -1.329 12.695 -10.493 1.00 41.19 89 ASN A C 1
ATOM 645 O O . ASN A 1 89 ? -1.018 11.998 -9.524 1.00 41.19 89 ASN A O 1
ATOM 649 N N . PRO A 1 90 ? -0.616 13.767 -10.895 1.00 45.06 90 PRO A N 1
ATOM 650 C CA . PRO A 1 90 ? 0.421 14.379 -10.065 1.00 45.06 90 PRO A CA 1
ATOM 651 C C . PRO A 1 90 ? -0.122 14.841 -8.708 1.00 45.06 90 PRO A C 1
ATOM 653 O O . PRO A 1 90 ? -1.347 15.100 -8.610 1.00 45.06 90 PRO A O 1
#

Solvent-accessible surface area (backbone atoms only — not comparable to full-atom values): 5380 Å² total; per-residue (Å²): 111,74,67,59,53,52,51,53,50,50,52,51,50,50,52,50,51,52,51,52,53,56,59,72,68,56,81,73,81,36,85,40,61,12,64,75,73,70,49,69,30,29,64,51,52,81,48,67,83,65,73,68,84,40,94,93,44,40,53,67,37,48,44,67,49,83,77,27,40,35,38,45,83,43,87,51,66,67,60,22,46,69,58,46,52,78,88,80,68,132